Protein AF-A0A976QF75-F1 (afdb_monomer_lite)

Secondary structure (DSSP, 8-state):
-PPTT--EEEEEEEEEE---EEEEEEETTTTEEEEEEE--EEEEEEEEEE-

pLDDT: mean 89.01, std 5.33, range [71.31, 94.69]

Sequence (51 aa):
PFINGAKVIGKVLKQGRAKKIKIFKYRSKVRYRRRKGHRQEFTEVEIQDIK

Foldseek 3Di:
DDDPPKDWDKDWDDKDWADKDWDWDDDPPPPDIDIDIDIDIDIDIGTDDID

Structure (mmCIF, N/CA/C/O backbone):
data_AF-A0A976QF75-F1
#
_entry.id   AF-A0A976QF75-F1
#
loop_
_atom_site.group_PDB
_atom_site.id
_atom_site.type_symbol
_atom_site.label_atom_id
_atom_site.label_alt_id
_atom_site.label_comp_id
_atom_site.label_asym_id
_atom_site.label_entity_id
_atom_site.label_seq_id
_atom_site.pdbx_PDB_ins_code
_atom_site.Cartn_x
_atom_site.Cartn_y
_atom_site.Cartn_z
_atom_site.occupancy
_atom_site.B_iso_or_equiv
_atom_site.auth_seq_id
_atom_site.auth_comp_id
_atom_site.auth_asym_id
_atom_site.auth_atom_id
_atom_site.pdbx_PDB_model_num
ATOM 1 N N . PRO A 1 1 ? -2.438 19.513 15.030 1.00 76.25 1 PRO A N 1
ATOM 2 C CA . PRO A 1 1 ? -2.887 19.781 16.420 1.00 76.25 1 PRO A CA 1
ATOM 3 C C . PRO A 1 1 ? -3.890 18.694 16.828 1.00 76.25 1 PRO A C 1
ATOM 5 O O . PRO A 1 1 ? -4.620 18.229 15.958 1.00 76.25 1 PRO A O 1
ATOM 8 N N . PHE A 1 2 ? -3.885 18.263 18.092 1.00 82.31 2 PHE A N 1
ATOM 9 C CA . PHE A 1 2 ? -4.799 17.236 18.614 1.00 82.31 2 PHE A CA 1
ATOM 10 C C . PHE A 1 2 ? -5.980 17.889 19.343 1.00 82.31 2 PHE A C 1
ATOM 12 O O . PHE A 1 2 ? -5.808 18.932 19.971 1.00 82.31 2 PHE A O 1
ATOM 19 N N . ILE A 1 3 ? -7.165 17.277 19.262 1.00 83.75 3 ILE A N 1
ATOM 20 C CA . ILE A 1 3 ? -8.345 17.682 20.038 1.00 83.75 3 ILE A CA 1
ATOM 21 C C . ILE A 1 3 ? -8.292 16.935 21.373 1.00 83.75 3 ILE A C 1
ATOM 23 O O . ILE A 1 3 ? -8.285 15.704 21.396 1.00 83.75 3 ILE A O 1
ATOM 27 N N . ASN A 1 4 ? -8.220 17.668 22.486 1.00 80.19 4 ASN A N 1
ATOM 28 C CA . ASN A 1 4 ? -8.191 17.062 23.816 1.00 80.19 4 ASN A CA 1
ATOM 29 C C . ASN A 1 4 ? -9.505 16.324 24.101 1.00 80.19 4 ASN A C 1
ATOM 31 O O . ASN A 1 4 ? -10.579 16.904 23.991 1.00 80.19 4 ASN A O 1
ATOM 35 N N . GLY A 1 5 ? -9.398 15.049 24.483 1.00 7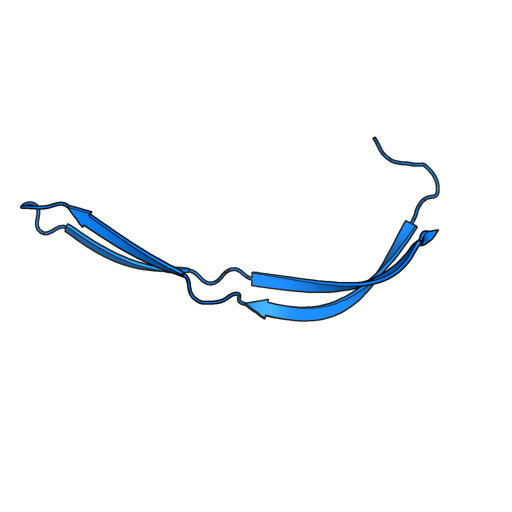9.25 5 GLY A N 1
ATOM 36 C CA . GLY A 1 5 ? -10.533 14.182 24.820 1.00 79.25 5 GLY A CA 1
ATOM 37 C C . GLY A 1 5 ? -11.046 13.314 23.669 1.00 79.25 5 GLY A C 1
ATOM 38 O O . GLY A 1 5 ? -11.663 12.289 23.948 1.00 79.25 5 GLY A O 1
ATOM 39 N N . ALA A 1 6 ? -10.716 13.653 22.417 1.00 80.38 6 ALA A N 1
ATOM 40 C CA . ALA A 1 6 ? -11.197 12.914 21.257 1.00 80.38 6 ALA A CA 1
ATOM 41 C C . ALA A 1 6 ? -10.497 11.552 21.126 1.00 80.38 6 ALA A C 1
ATOM 43 O O . ALA A 1 6 ? -9.262 11.472 21.099 1.00 80.38 6 ALA A O 1
ATOM 44 N N . LYS A 1 7 ? -11.275 10.471 21.041 1.00 82.31 7 LYS A N 1
ATOM 45 C CA . LYS A 1 7 ? -10.767 9.102 20.885 1.00 82.31 7 LYS A CA 1
ATOM 46 C C . LYS A 1 7 ? -11.565 8.361 19.824 1.00 82.31 7 LYS A C 1
ATOM 48 O O . LYS A 1 7 ? -12.776 8.216 19.926 1.00 82.31 7 LYS A O 1
ATOM 53 N N . VAL A 1 8 ? -10.850 7.816 18.846 1.00 84.88 8 VAL A N 1
ATOM 54 C CA . VAL A 1 8 ? -11.414 6.923 17.832 1.00 84.88 8 VAL A CA 1
ATOM 55 C C . VAL A 1 8 ? -11.129 5.488 18.253 1.00 84.88 8 VAL A C 1
ATOM 57 O O . VAL A 1 8 ? -9.968 5.102 18.404 1.00 84.88 8 VAL A O 1
ATOM 60 N N . ILE A 1 9 ? -12.181 4.702 18.460 1.00 86.19 9 ILE A N 1
ATOM 61 C CA . ILE A 1 9 ? -12.080 3.275 18.762 1.00 86.19 9 ILE A CA 1
ATOM 62 C C . ILE A 1 9 ? -12.277 2.514 17.455 1.00 86.19 9 ILE A C 1
ATOM 64 O O . ILE A 1 9 ? -13.285 2.675 16.766 1.00 86.19 9 ILE A O 1
ATOM 68 N N . GLY A 1 10 ? -11.302 1.677 17.109 1.00 87.31 10 GLY A N 1
ATOM 69 C CA . GLY A 1 10 ? -11.353 0.837 15.919 1.00 87.31 10 GLY A CA 1
ATOM 70 C C . GLY A 1 10 ? -10.945 -0.599 16.212 1.00 87.31 10 GLY A C 1
ATOM 71 O O . GLY A 1 10 ? -10.168 -0.867 17.131 1.00 87.31 10 GLY A O 1
ATOM 72 N N . LYS A 1 11 ? -11.461 -1.526 15.406 1.00 88.19 11 LYS A N 1
ATOM 73 C CA . LYS A 1 11 ? -11.138 -2.951 15.447 1.00 88.19 11 LYS A CA 1
ATOM 74 C C . LYS A 1 11 ? -10.332 -3.331 14.212 1.00 88.19 11 LYS A C 1
ATOM 76 O O . LYS A 1 11 ? -10.659 -2.945 13.093 1.00 88.19 11 LYS A O 1
ATOM 81 N N . VAL A 1 12 ? -9.285 -4.130 14.405 1.00 88.06 12 VAL A N 1
ATOM 82 C CA . VAL A 1 12 ? -8.529 -4.703 13.287 1.00 88.06 12 VAL A CA 1
ATOM 83 C C . VAL A 1 12 ? -9.348 -5.832 12.669 1.00 88.06 12 VAL A C 1
ATOM 85 O O . VAL A 1 12 ? -9.658 -6.812 13.345 1.00 88.06 12 VAL A O 1
ATOM 88 N N . LEU A 1 13 ? -9.688 -5.695 11.389 1.00 87.94 13 LEU A N 1
ATOM 89 C CA . LEU A 1 13 ? -10.402 -6.725 10.639 1.00 87.94 13 LEU A CA 1
ATOM 90 C C . LEU A 1 13 ? -9.432 -7.704 9.991 1.00 87.94 13 LEU A C 1
ATOM 92 O O . LEU A 1 13 ? -9.588 -8.919 10.106 1.00 87.94 13 LEU A O 1
ATOM 96 N N . LYS A 1 14 ? -8.424 -7.178 9.292 1.00 88.25 14 LYS A N 1
ATOM 97 C CA . LYS A 1 14 ? -7.526 -8.002 8.488 1.00 88.25 14 LYS A CA 1
ATOM 98 C C . LYS A 1 14 ? -6.149 -7.386 8.363 1.00 88.25 14 LYS A C 1
ATOM 100 O O . LYS A 1 14 ? -5.990 -6.176 8.257 1.00 88.25 14 LYS A O 1
ATOM 105 N N . GLN A 1 15 ? -5.152 -8.253 8.289 1.00 90.12 15 GLN A N 1
ATOM 106 C CA . GLN A 1 15 ? -3.808 -7.896 7.864 1.00 90.12 15 GLN A CA 1
ATOM 107 C C . GLN A 1 15 ? -3.521 -8.598 6.544 1.00 90.12 15 GLN A C 1
ATOM 109 O O . GLN A 1 15 ? -3.761 -9.797 6.383 1.00 90.12 15 GLN A O 1
ATOM 114 N N . GLY A 1 16 ? -3.092 -7.825 5.556 1.00 91.31 16 GLY A N 1
ATOM 115 C CA . GLY A 1 16 ? -3.024 -8.281 4.181 1.00 91.31 16 GLY A CA 1
ATOM 116 C C . GLY A 1 16 ? -1.872 -7.669 3.410 1.00 91.31 16 GLY A C 1
ATOM 117 O O . GLY A 1 16 ? -1.166 -6.770 3.858 1.00 91.31 16 GLY A O 1
ATOM 118 N N . ARG A 1 17 ? -1.683 -8.186 2.196 1.00 91.75 17 ARG A N 1
ATOM 119 C CA . ARG A 1 17 ? -0.701 -7.665 1.247 1.00 91.75 17 ARG A CA 1
ATOM 120 C C . ARG A 1 17 ? -1.404 -7.212 -0.013 1.00 91.75 17 ARG A C 1
ATOM 122 O O . ARG A 1 17 ? -2.098 -8.005 -0.655 1.00 91.75 17 ARG A O 1
ATOM 129 N N . ALA A 1 18 ? -1.163 -5.967 -0.402 1.00 91.69 18 ALA A N 1
ATOM 130 C CA . ALA A 1 18 ? -1.700 -5.366 -1.609 1.00 91.69 18 ALA A CA 1
ATOM 131 C C . ALA A 1 18 ? -1.332 -6.178 -2.864 1.00 91.69 18 ALA A C 1
ATOM 133 O O . ALA A 1 18 ? -0.452 -7.058 -2.856 1.00 91.69 18 ALA A O 1
ATOM 134 N N . LYS A 1 19 ? -2.028 -5.885 -3.967 1.00 92.69 19 LYS A N 1
ATOM 135 C CA . LYS A 1 19 ? -1.765 -6.503 -5.271 1.00 92.69 19 LYS A CA 1
ATOM 136 C C . LYS A 1 19 ? -0.299 -6.288 -5.670 1.00 92.69 19 LYS A C 1
ATOM 138 O O . LYS A 1 19 ? 0.319 -5.277 -5.346 1.00 92.69 19 LYS A O 1
ATOM 143 N N . LYS A 1 20 ? 0.279 -7.274 -6.360 1.00 93.19 20 LYS A N 1
ATOM 144 C CA . LYS A 1 20 ? 1.699 -7.257 -6.734 1.00 93.19 20 LYS A CA 1
ATOM 145 C C . LYS A 1 20 ? 1.964 -6.201 -7.802 1.00 93.19 20 LYS A C 1
ATOM 147 O O . LYS A 1 20 ? 1.532 -6.357 -8.940 1.00 93.19 20 LYS A O 1
ATOM 152 N N . ILE A 1 21 ? 2.745 -5.188 -7.448 1.00 92.19 21 ILE A N 1
ATOM 153 C CA . ILE A 1 21 ? 3.241 -4.171 -8.374 1.00 92.19 21 ILE A CA 1
ATOM 154 C C . ILE A 1 21 ? 4.493 -4.727 -9.059 1.00 92.19 21 ILE A C 1
ATOM 156 O O . ILE A 1 21 ? 5.442 -5.157 -8.394 1.00 92.19 21 ILE A O 1
ATOM 160 N N . LYS A 1 22 ? 4.489 -4.765 -10.396 1.00 91.38 22 LYS A N 1
ATOM 161 C CA . LYS A 1 22 ? 5.626 -5.223 -11.209 1.00 91.38 22 LYS A CA 1
ATOM 162 C C . LYS A 1 22 ? 6.475 -4.014 -11.605 1.00 91.38 22 LYS A C 1
ATOM 164 O O . LYS A 1 22 ? 6.022 -3.166 -12.361 1.00 91.38 22 LYS A O 1
ATOM 169 N N . ILE A 1 23 ? 7.712 -3.957 -11.122 1.00 90.19 23 ILE A N 1
ATOM 170 C CA . ILE A 1 23 ? 8.684 -2.910 -11.449 1.00 90.19 23 ILE A CA 1
ATOM 171 C C . ILE A 1 23 ? 9.664 -3.479 -12.472 1.00 90.19 23 ILE A C 1
ATOM 173 O O . ILE A 1 23 ? 10.392 -4.435 -12.184 1.00 90.19 23 ILE A O 1
ATOM 177 N N . PHE A 1 24 ? 9.698 -2.884 -13.662 1.00 93.12 24 PHE A N 1
ATOM 178 C CA . PHE A 1 24 ? 10.649 -3.226 -14.714 1.00 93.12 24 PHE A CA 1
ATOM 179 C C . PHE A 1 24 ? 11.550 -2.029 -15.002 1.00 93.12 24 PHE A C 1
ATOM 181 O O . PHE A 1 24 ? 11.073 -0.962 -15.370 1.00 93.12 24 PHE A O 1
ATOM 188 N N . LYS A 1 25 ? 12.859 -2.208 -14.823 1.00 92.75 25 LYS A N 1
ATOM 189 C CA . LYS A 1 25 ? 13.869 -1.223 -15.214 1.00 92.75 25 LYS A CA 1
ATOM 190 C C . LYS A 1 25 ? 14.631 -1.758 -16.416 1.00 92.75 25 LYS A C 1
ATOM 192 O O . LYS A 1 25 ? 15.142 -2.879 -16.375 1.00 92.75 25 LYS A O 1
ATOM 197 N N . TYR A 1 26 ? 14.730 -0.946 -17.459 1.00 94.44 26 TYR A N 1
ATOM 198 C CA . TYR A 1 26 ? 15.454 -1.257 -18.684 1.00 94.44 26 TYR A CA 1
ATOM 199 C C . TYR A 1 26 ? 16.368 -0.094 -19.055 1.00 94.44 26 TYR A C 1
ATOM 201 O O . TYR A 1 26 ? 15.967 1.060 -18.936 1.00 94.44 26 TYR A O 1
ATOM 209 N N . ARG A 1 27 ? 17.589 -0.395 -19.504 1.00 93.56 27 ARG A N 1
ATOM 210 C CA . ARG A 1 27 ? 18.445 0.564 -20.212 1.00 93.56 27 ARG A CA 1
ATOM 211 C C . ARG A 1 27 ? 18.917 -0.081 -21.512 1.00 93.56 27 ARG A C 1
ATOM 213 O O . ARG A 1 27 ? 19.386 -1.224 -21.508 1.00 93.56 27 ARG A O 1
ATOM 220 N N . SER A 1 28 ? 18.752 0.634 -22.621 1.00 94.06 28 SER A N 1
A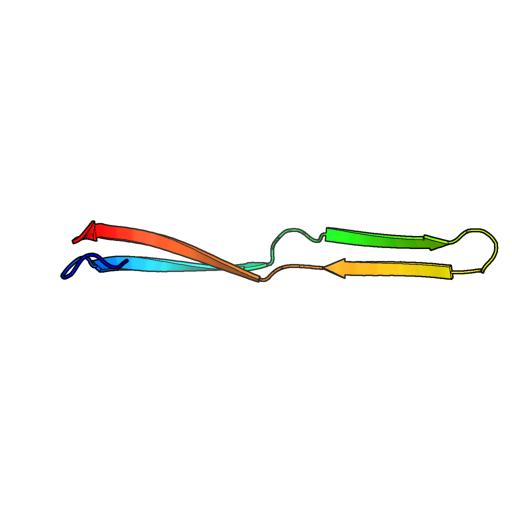TOM 221 C CA . SER A 1 28 ? 19.103 0.142 -23.953 1.00 94.06 28 SER A CA 1
ATOM 222 C C . SER A 1 28 ? 20.619 0.041 -24.129 1.00 94.06 28 SER A C 1
ATOM 224 O O . SER A 1 28 ? 21.375 0.781 -23.508 1.00 94.06 28 SER A O 1
ATOM 226 N N . LYS A 1 29 ? 21.068 -0.919 -24.949 1.00 93.25 29 LYS A N 1
ATOM 227 C CA . LYS A 1 29 ? 22.475 -1.131 -25.360 1.00 93.25 29 LYS A CA 1
ATOM 228 C C . LYS A 1 29 ? 23.501 -1.434 -24.247 1.00 93.25 29 LYS A C 1
ATOM 230 O O . LYS A 1 29 ? 24.617 -1.811 -24.562 1.00 93.25 29 LYS A O 1
ATOM 235 N N . VAL A 1 30 ? 23.116 -1.396 -22.968 1.00 94.69 30 VAL A N 1
ATOM 236 C CA . VAL A 1 30 ? 23.992 -1.697 -21.810 1.00 94.69 30 VAL A CA 1
ATOM 237 C C . VAL A 1 30 ? 23.658 -3.021 -21.103 1.00 94.69 30 VAL A C 1
ATOM 239 O O . VAL A 1 30 ? 23.999 -3.214 -19.941 1.00 94.69 30 VAL A O 1
ATOM 242 N N . ARG A 1 31 ? 22.924 -3.928 -21.772 1.00 90.50 31 ARG A N 1
ATOM 243 C CA . ARG A 1 31 ? 22.471 -5.236 -21.235 1.00 90.50 31 ARG A CA 1
ATOM 244 C C . ARG A 1 31 ? 21.835 -5.148 -19.828 1.00 90.50 31 ARG A C 1
ATOM 246 O O . ARG A 1 31 ? 21.839 -6.109 -19.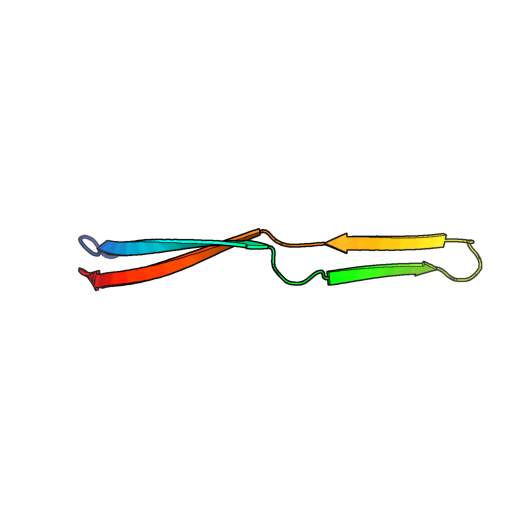067 1.00 90.50 31 ARG A O 1
ATOM 253 N N . TYR A 1 32 ? 21.230 -4.012 -19.478 1.00 93.50 32 TYR A N 1
ATOM 254 C CA . TYR A 1 32 ? 20.621 -3.807 -18.166 1.00 93.50 32 TY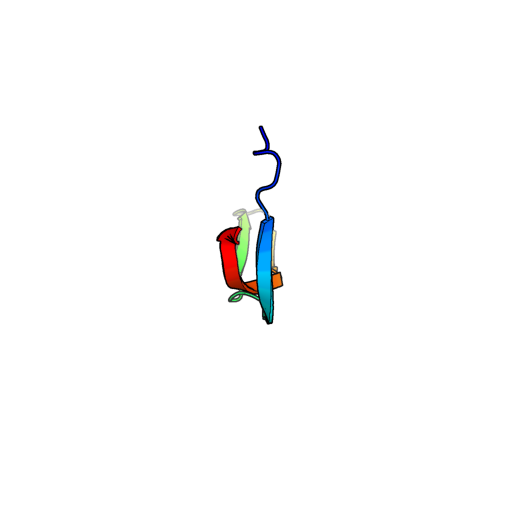R A CA 1
ATOM 255 C C . TYR A 1 32 ? 19.110 -4.004 -18.239 1.00 93.50 32 TYR A C 1
ATOM 257 O O . TYR A 1 32 ? 18.375 -3.189 -18.807 1.00 93.50 32 TYR A O 1
ATOM 265 N N . ARG A 1 33 ? 18.638 -5.093 -17.629 1.00 92.50 33 ARG A N 1
ATOM 266 C CA . ARG A 1 33 ? 17.217 -5.366 -17.401 1.00 92.50 33 ARG A CA 1
ATOM 267 C C . ARG A 1 33 ? 17.043 -5.856 -15.966 1.00 92.50 33 ARG A C 1
ATOM 269 O O . ARG A 1 33 ? 17.674 -6.834 -15.581 1.00 92.50 33 ARG A O 1
ATOM 276 N N . ARG A 1 34 ? 16.192 -5.210 -15.168 1.00 91.88 34 ARG A N 1
ATOM 277 C CA . ARG A 1 34 ? 15.833 -5.668 -13.815 1.00 91.88 34 ARG A CA 1
ATOM 278 C C . ARG A 1 34 ? 14.322 -5.771 -13.674 1.00 91.88 34 ARG A C 1
ATOM 280 O O . ARG A 1 34 ? 13.599 -4.844 -14.029 1.00 91.88 34 ARG A O 1
ATOM 287 N N . ARG A 1 35 ? 13.853 -6.889 -13.124 1.00 92.50 35 ARG A N 1
ATOM 288 C CA . ARG A 1 35 ? 12.452 -7.124 -12.758 1.00 92.50 35 ARG A CA 1
ATOM 289 C C . ARG A 1 35 ? 12.382 -7.306 -11.248 1.00 92.50 35 ARG A C 1
ATOM 291 O O . ARG A 1 35 ? 13.060 -8.175 -10.714 1.00 92.50 35 ARG A O 1
ATOM 298 N N . LYS A 1 36 ? 11.573 -6.499 -10.565 1.00 92.62 36 LYS A N 1
ATOM 299 C CA . LYS A 1 36 ? 11.289 -6.646 -9.132 1.00 92.62 36 LYS A CA 1
ATOM 300 C C . LYS A 1 36 ? 9.783 -6.596 -8.914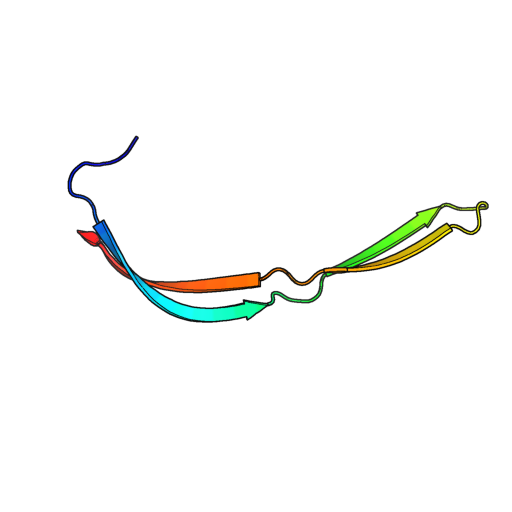 1.00 92.62 36 LYS A C 1
ATOM 302 O O . LYS A 1 36 ? 9.080 -5.839 -9.573 1.00 92.62 36 LYS A O 1
ATOM 307 N N . GLY A 1 37 ? 9.283 -7.418 -8.001 1.00 93.12 37 GLY A N 1
ATOM 308 C CA . GLY A 1 37 ? 7.920 -7.296 -7.498 1.00 93.12 37 GLY A CA 1
ATOM 309 C C . GLY A 1 37 ? 7.914 -6.550 -6.172 1.00 93.12 37 GLY A C 1
ATOM 310 O O . GLY A 1 37 ? 8.816 -6.752 -5.361 1.00 93.12 37 GLY A O 1
ATOM 311 N N . HIS A 1 38 ? 6.890 -5.740 -5.934 1.00 94.31 38 HIS A N 1
ATOM 312 C CA . HIS A 1 38 ? 6.605 -5.200 -4.611 1.00 94.31 38 HIS A CA 1
ATOM 313 C C . HIS A 1 38 ? 5.160 -5.514 -4.217 1.00 94.31 38 HIS A C 1
ATOM 315 O O . HIS A 1 38 ? 4.247 -5.445 -5.042 1.00 94.31 38 HIS A O 1
ATOM 321 N N . ARG A 1 39 ? 4.976 -5.921 -2.961 1.00 93.62 39 ARG A N 1
ATOM 322 C CA . ARG A 1 39 ? 3.672 -6.130 -2.332 1.00 93.62 39 ARG A CA 1
ATOM 323 C C . ARG A 1 39 ? 3.706 -5.422 -0.993 1.00 93.62 39 ARG A C 1
ATOM 325 O O . ARG A 1 39 ? 4.427 -5.884 -0.107 1.00 93.62 39 ARG A O 1
ATOM 332 N N . GLN A 1 40 ? 2.949 -4.339 -0.896 1.00 93.75 40 GLN A N 1
ATOM 333 C CA . GLN A 1 40 ? 2.876 -3.541 0.315 1.00 93.75 40 GLN A CA 1
ATOM 334 C C . GLN A 1 40 ? 1.967 -4.213 1.339 1.00 93.75 40 GLN A C 1
ATOM 336 O O . GLN A 1 40 ? 0.920 -4.749 0.974 1.00 93.75 40 GLN A O 1
ATOM 341 N N . GLU A 1 41 ? 2.387 -4.221 2.596 1.00 93.81 41 GLU A N 1
ATOM 342 C CA . GLU A 1 41 ? 1.579 -4.698 3.718 1.00 93.81 41 GLU A CA 1
ATOM 343 C C . GLU A 1 41 ? 0.596 -3.612 4.148 1.00 93.81 41 GLU A C 1
ATOM 345 O O . GLU A 1 41 ? 0.910 -2.423 4.090 1.00 93.81 41 GLU A O 1
ATOM 350 N N . PHE A 1 42 ? -0.609 -4.018 4.531 1.00 92.50 42 PHE A N 1
ATOM 351 C CA . PHE A 1 42 ? -1.620 -3.114 5.052 1.00 92.50 42 PHE A CA 1
ATOM 352 C C . PHE A 1 42 ? -2.450 -3.802 6.130 1.00 92.50 42 PHE A C 1
ATOM 354 O O . PHE A 1 42 ? -2.609 -5.027 6.137 1.00 92.50 42 PHE A O 1
ATOM 361 N N . THR A 1 43 ? -3.013 -2.976 7.002 1.00 93.44 43 THR A N 1
ATOM 362 C CA . THR A 1 43 ? -3.967 -3.391 8.022 1.00 93.44 43 THR A CA 1
ATOM 363 C C . THR A 1 43 ? -5.284 -2.697 7.733 1.00 93.44 43 THR A C 1
ATOM 365 O O . THR A 1 43 ? -5.338 -1.478 7.604 1.00 93.44 43 THR A O 1
ATOM 368 N N . GLU A 1 44 ? -6.334 -3.488 7.600 1.00 88.19 44 GLU A N 1
ATOM 369 C CA . GLU A 1 44 ? -7.701 -3.025 7.459 1.00 88.19 44 GLU A CA 1
ATOM 370 C C . GLU A 1 44 ? -8.306 -2.875 8.853 1.00 88.19 44 GLU A C 1
ATOM 372 O O . GLU A 1 44 ? -8.329 -3.827 9.643 1.00 88.19 44 GLU A O 1
ATOM 377 N N . VAL A 1 45 ? -8.739 -1.656 9.162 1.00 90.94 45 VAL A N 1
ATOM 378 C CA . VAL A 1 45 ? -9.299 -1.279 10.459 1.00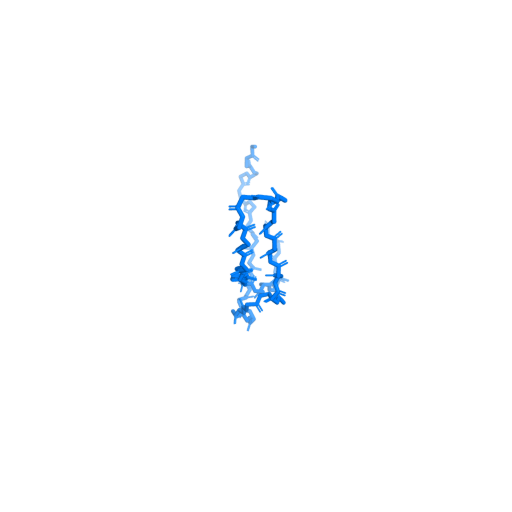 90.94 45 VAL A CA 1
ATOM 379 C C . VAL A 1 45 ? -10.690 -0.720 10.225 1.00 90.94 45 VAL A C 1
ATOM 381 O O . VAL A 1 45 ? -10.868 0.193 9.423 1.00 90.94 45 VAL A O 1
ATOM 384 N N . GLU A 1 46 ? -11.661 -1.266 10.943 1.00 88.19 46 GLU A N 1
ATOM 385 C CA . GLU A 1 46 ? -13.017 -0.739 11.004 1.00 88.19 46 GLU A CA 1
ATOM 386 C C . GLU A 1 46 ? -13.125 0.220 12.186 1.00 88.19 46 GLU A C 1
ATOM 388 O O . GLU A 1 46 ? -12.726 -0.117 13.303 1.00 88.19 46 GLU A O 1
ATOM 393 N N . ILE A 1 47 ? -13.643 1.421 11.944 1.00 88.69 47 ILE A N 1
ATOM 394 C CA . ILE A 1 47 ? -13.877 2.412 12.994 1.00 88.69 47 ILE A CA 1
ATOM 395 C C . ILE A 1 47 ? -15.264 2.157 13.575 1.00 88.69 47 ILE A C 1
ATOM 397 O O . ILE A 1 47 ? -16.248 2.181 12.843 1.00 88.69 47 ILE A O 1
ATOM 401 N N . GLN A 1 48 ? -15.325 1.894 14.879 1.00 86.25 48 GLN A N 1
ATOM 402 C CA . GLN A 1 48 ? -16.560 1.519 15.567 1.00 86.25 48 GLN A CA 1
ATOM 403 C C . GLN A 1 48 ? -17.197 2.693 16.304 1.00 86.25 48 GLN A C 1
ATOM 405 O O . GLN A 1 48 ? -18.418 2.799 16.323 1.00 86.25 48 GLN A O 1
ATOM 410 N N . ASP A 1 49 ? -16.388 3.556 16.919 1.00 81.19 49 ASP A N 1
ATOM 411 C CA . ASP A 1 49 ? -16.898 4.660 17.730 1.00 81.19 49 ASP A CA 1
ATOM 412 C C . ASP A 1 49 ? -15.948 5.860 17.691 1.00 81.19 49 ASP A C 1
ATOM 414 O O . ASP A 1 49 ? -14.724 5.704 17.593 1.00 81.19 49 ASP A O 1
ATOM 418 N N . ILE A 1 50 ? -16.521 7.059 17.772 1.00 80.94 50 ILE A N 1
ATOM 419 C CA . ILE A 1 50 ? -15.795 8.328 17.840 1.00 80.94 50 ILE A CA 1
ATOM 420 C C . ILE A 1 50 ? -16.335 9.080 19.054 1.00 80.94 50 ILE A C 1
ATOM 422 O O . ILE A 1 50 ? -17.491 9.498 19.060 1.00 80.94 50 ILE A O 1
ATOM 426 N N . LYS A 1 51 ? -15.489 9.244 20.070 1.00 71.31 51 LYS A N 1
ATOM 427 C CA . LYS A 1 51 ? -15.759 10.048 21.266 1.00 71.31 51 LYS A CA 1
ATOM 428 C C . LYS A 1 51 ? -15.041 11.380 21.197 1.00 71.31 51 LYS A C 1
ATOM 430 O O . LYS A 1 51 ? -13.905 11.384 20.667 1.00 71.31 51 LYS A O 1
#

Radius of gyration: 20.5 Å; chains: 1; bounding box: 41×28×50 Å